Protein AF-A0A3C2C0V7-F1 (afdb_monomer_lite)

Sequence (53 aa):
AAIIAVPTAVTGFFGQNVPLFGFQNNYGLWLSTTLMVAGSVFLYLGFKKRDWI

Radius of gyration: 13.09 Å; chains: 1; bounding box: 25×16×38 Å

Foldseek 3Di:
DQLVVQLVVLCVVLVDPDPDVQVVHVVSVVVSVCSSVVSSVVVVVVCVVVVVD

Secondary structure (DSSP, 8-state):
-HHHHHHHHHHHHHTSSS--TTTTSHHHHHHHHHHHHHHHHHHHHHHHTTT--

Structure (mmCIF, N/CA/C/O backbone):
data_AF-A0A3C2C0V7-F1
#
_entry.id   AF-A0A3C2C0V7-F1
#
loop_
_atom_site.group_PDB
_atom_site.id
_atom_site.type_symbol
_atom_site.label_atom_id
_atom_site.label_alt_id
_atom_site.label_comp_id
_atom_site.label_asym_id
_atom_site.label_entity_id
_atom_site.label_seq_id
_atom_site.pdbx_PDB_ins_code
_atom_site.Cartn_x
_atom_site.Cartn_y
_atom_site.Cartn_z
_atom_site.occupancy
_atom_site.B_iso_or_equiv
_atom_s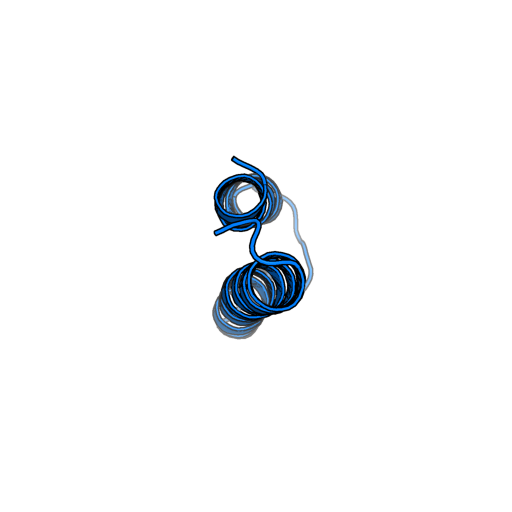ite.auth_seq_id
_atom_site.auth_comp_id
_atom_site.auth_asym_id
_atom_site.auth_atom_id
_atom_site.pdbx_PDB_model_num
ATOM 1 N N . ALA A 1 1 ? -4.431 6.948 8.420 1.00 81.38 1 ALA A N 1
ATOM 2 C CA . ALA A 1 1 ? -3.261 7.448 7.658 1.00 81.38 1 ALA A CA 1
ATOM 3 C C . ALA A 1 1 ? -2.298 6.330 7.247 1.00 81.38 1 ALA A C 1
ATOM 5 O O . ALA A 1 1 ? -2.028 6.205 6.062 1.00 81.38 1 ALA A O 1
ATOM 6 N N . ALA A 1 2 ? -1.823 5.493 8.179 1.00 90.31 2 ALA A N 1
ATOM 7 C CA . ALA A 1 2 ? -0.792 4.485 7.894 1.00 90.31 2 ALA A CA 1
ATOM 8 C C . ALA A 1 2 ? -1.133 3.500 6.753 1.00 90.31 2 ALA A C 1
ATOM 10 O O . ALA A 1 2 ? -0.271 3.229 5.929 1.00 90.31 2 ALA A O 1
ATOM 11 N N . ILE A 1 3 ? -2.383 3.028 6.644 1.00 94.62 3 ILE A N 1
ATOM 12 C CA . ILE A 1 3 ? -2.791 2.125 5.547 1.00 94.62 3 ILE A CA 1
ATOM 13 C C . ILE A 1 3 ? -2.662 2.809 4.178 1.00 94.62 3 ILE A C 1
ATOM 15 O O . ILE A 1 3 ? -2.117 2.217 3.261 1.00 94.62 3 ILE A O 1
ATOM 19 N N . ILE A 1 4 ? -3.108 4.065 4.045 1.00 94.56 4 ILE A N 1
ATOM 20 C CA . ILE A 1 4 ? -3.083 4.824 2.777 1.00 94.56 4 ILE A CA 1
ATOM 21 C C . ILE A 1 4 ? -1.652 5.244 2.399 1.00 94.56 4 ILE A C 1
ATOM 23 O O . ILE A 1 4 ? -1.351 5.441 1.226 1.00 94.56 4 ILE A O 1
ATOM 27 N N . ALA A 1 5 ? -0.733 5.332 3.363 1.00 96.62 5 ALA A N 1
ATOM 28 C CA . ALA A 1 5 ? 0.672 5.601 3.065 1.00 96.62 5 ALA A CA 1
ATOM 29 C C . ALA A 1 5 ? 1.321 4.479 2.229 1.00 96.62 5 ALA A C 1
ATOM 31 O O . ALA A 1 5 ? 2.219 4.760 1.440 1.00 96.62 5 ALA A O 1
ATOM 32 N N . VAL A 1 6 ? 0.844 3.233 2.354 1.00 97.38 6 VAL A N 1
ATOM 33 C CA . VAL A 1 6 ? 1.354 2.080 1.593 1.00 97.38 6 VAL A CA 1
ATOM 34 C C . VAL A 1 6 ? 1.146 2.245 0.083 1.00 97.38 6 VAL A C 1
ATOM 36 O O . VAL A 1 6 ? 2.148 2.251 -0.634 1.00 97.38 6 VAL A O 1
ATOM 39 N N . PRO A 1 7 ? -0.089 2.407 -0.441 1.00 96.88 7 PRO A N 1
ATOM 40 C CA . PRO A 1 7 ? -0.301 2.579 -1.870 1.00 96.88 7 PRO A CA 1
ATOM 41 C C . PRO A 1 7 ? 0.455 3.776 -2.438 1.00 96.88 7 PRO A C 1
ATOM 43 O O . PRO A 1 7 ? 1.073 3.648 -3.491 1.00 96.88 7 PRO A O 1
ATOM 46 N N . THR A 1 8 ? 0.478 4.900 -1.720 1.00 97.00 8 THR A N 1
ATOM 47 C CA . THR A 1 8 ? 1.196 6.110 -2.141 1.00 97.00 8 THR A CA 1
ATOM 48 C C . THR A 1 8 ? 2.706 5.890 -2.235 1.00 97.00 8 THR A C 1
ATOM 50 O O . THR A 1 8 ? 3.334 6.342 -3.190 1.00 97.00 8 THR A O 1
ATOM 53 N N . ALA A 1 9 ? 3.305 5.175 -1.277 1.00 96.31 9 ALA A N 1
ATOM 54 C CA . ALA A 1 9 ? 4.731 4.854 -1.316 1.00 96.31 9 ALA A CA 1
ATOM 55 C C . ALA A 1 9 ? 5.067 3.914 -2.482 1.00 96.31 9 ALA A C 1
ATOM 57 O O . ALA A 1 9 ? 6.059 4.127 -3.179 1.00 96.31 9 ALA A O 1
ATOM 58 N N . VAL A 1 10 ? 4.228 2.902 -2.728 1.00 95.94 10 VAL A N 1
ATOM 59 C CA . VAL A 1 10 ? 4.444 1.939 -3.816 1.00 95.94 10 VAL A CA 1
ATOM 60 C C . VAL A 1 10 ? 4.333 2.617 -5.181 1.00 95.94 10 VAL A C 1
ATOM 62 O O . VAL A 1 10 ? 5.240 2.460 -5.999 1.00 95.94 10 VAL A O 1
ATOM 65 N N . THR A 1 11 ? 3.283 3.405 -5.436 1.00 94.75 11 THR A N 1
ATOM 66 C CA . THR A 1 11 ? 3.145 4.117 -6.719 1.00 94.75 11 THR A CA 1
ATOM 67 C C . THR A 1 11 ? 4.206 5.193 -6.898 1.00 94.75 11 THR A C 1
ATOM 69 O O . THR A 1 11 ? 4.728 5.337 -7.998 1.00 94.7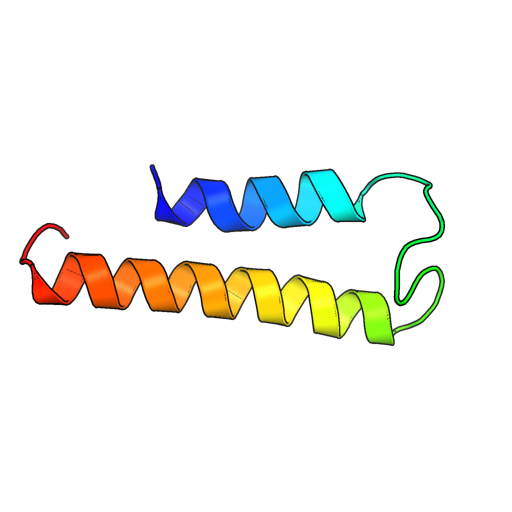5 11 THR A O 1
ATOM 72 N N . GLY A 1 12 ? 4.583 5.909 -5.836 1.00 94.81 12 GLY A N 1
ATOM 73 C CA . GLY A 1 12 ? 5.660 6.899 -5.891 1.00 94.81 12 GLY A CA 1
ATOM 74 C C . GLY A 1 12 ? 7.028 6.284 -6.203 1.00 94.81 12 GLY A C 1
ATOM 75 O O . GLY A 1 12 ? 7.826 6.888 -6.917 1.00 94.81 12 GLY A O 1
ATOM 76 N N . PHE A 1 13 ? 7.303 5.074 -5.707 1.00 93.81 13 PHE A N 1
ATOM 77 C CA . PHE A 1 13 ? 8.557 4.369 -5.979 1.00 93.81 13 PHE A CA 1
ATOM 78 C C . PHE A 1 13 ? 8.580 3.742 -7.383 1.00 93.81 13 PHE A C 1
ATOM 80 O O . PHE A 1 13 ? 9.525 3.963 -8.135 1.00 93.81 13 PHE A O 1
ATOM 87 N N . PHE A 1 14 ? 7.525 3.016 -7.772 1.00 92.31 14 PHE A N 1
ATOM 88 C CA . PHE A 1 14 ? 7.426 2.367 -9.091 1.00 92.31 14 PHE A CA 1
ATOM 89 C C . PHE A 1 14 ? 7.089 3.328 -10.244 1.00 92.31 14 PHE A C 1
ATOM 91 O O . PHE A 1 14 ? 7.277 2.969 -11.401 1.00 92.31 14 PHE A O 1
ATOM 98 N N . GLY A 1 15 ? 6.602 4.539 -9.959 1.00 91.50 15 GLY A N 1
ATOM 99 C CA . GLY A 1 15 ? 6.304 5.568 -10.964 1.00 91.50 15 GLY A CA 1
ATOM 100 C C . GLY A 1 15 ? 7.533 6.325 -11.471 1.00 91.50 15 GLY A C 1
ATOM 101 O O . GLY A 1 15 ? 7.421 7.176 -12.352 1.00 91.50 15 GLY A O 1
ATOM 102 N N . GLN A 1 16 ? 8.709 6.041 -10.915 1.00 92.75 16 GLN A N 1
ATOM 103 C CA . GLN A 1 16 ? 9.961 6.617 -11.384 1.00 92.75 16 GLN A CA 1
ATOM 104 C C . GLN A 1 16 ? 10.357 5.967 -12.714 1.00 92.75 16 GLN A C 1
ATOM 106 O O . GLN A 1 16 ? 10.233 4.756 -12.883 1.00 92.75 16 GLN A O 1
ATOM 111 N N . ASN A 1 17 ? 10.920 6.745 -13.641 1.00 91.75 17 ASN A N 1
ATOM 112 C CA . ASN A 1 17 ? 11.517 6.225 -14.880 1.00 91.75 17 ASN A CA 1
ATOM 113 C C . ASN A 1 17 ? 12.890 5.572 -14.619 1.00 91.75 17 ASN A C 1
ATOM 115 O O . ASN A 1 17 ? 13.874 5.855 -15.298 1.00 91.75 17 ASN A O 1
ATOM 119 N N . VAL A 1 18 ? 12.964 4.732 -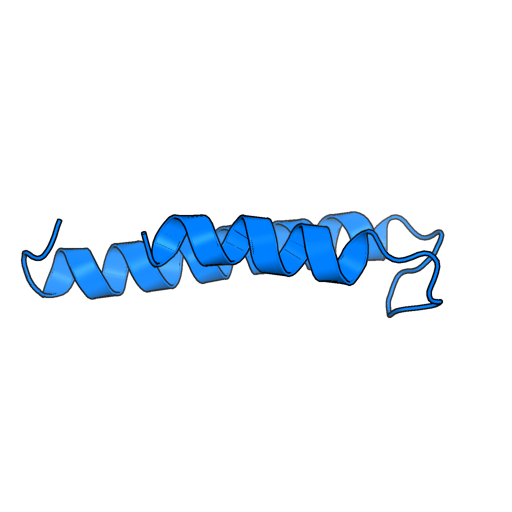13.590 1.00 91.88 18 VAL A N 1
ATOM 120 C CA . VAL A 1 18 ? 14.159 4.001 -13.172 1.00 91.88 18 VAL A CA 1
ATOM 121 C C . VAL A 1 18 ? 13.938 2.529 -13.519 1.00 91.88 18 VAL A C 1
ATOM 123 O O . VAL A 1 18 ? 12.857 2.006 -13.233 1.00 91.88 18 VAL A O 1
ATOM 126 N N . PRO A 1 19 ? 14.924 1.840 -14.123 1.00 90.25 19 PRO A N 1
ATOM 127 C CA . PRO A 1 19 ? 14.813 0.428 -14.476 1.00 90.25 19 PRO A CA 1
ATOM 128 C C . PRO A 1 19 ? 14.830 -0.459 -13.221 1.00 90.25 19 PRO A C 1
ATOM 130 O O . PRO A 1 19 ? 15.838 -1.057 -12.853 1.00 90.25 19 PRO A O 1
ATOM 133 N N . LEU A 1 20 ? 13.687 -0.506 -12.543 1.00 87.69 20 LEU A N 1
ATOM 134 C CA . LEU A 1 20 ? 13.399 -1.356 -11.396 1.00 87.69 20 LEU A CA 1
ATOM 135 C C . LEU A 1 20 ? 13.073 -2.790 -11.832 1.00 87.69 20 LEU A C 1
ATOM 137 O O . LEU A 1 20 ? 12.879 -3.101 -13.009 1.00 87.69 20 LEU A O 1
ATOM 141 N N . PHE A 1 21 ? 12.956 -3.680 -10.851 1.00 86.25 21 PHE A N 1
ATOM 142 C CA . PHE A 1 21 ? 12.470 -5.035 -11.080 1.00 86.25 21 PHE A CA 1
ATOM 143 C C . PHE A 1 21 ? 11.094 -5.019 -11.763 1.00 86.25 21 PHE A C 1
ATOM 145 O O . PHE A 1 21 ? 10.134 -4.452 -11.244 1.00 86.25 21 PHE A O 1
ATOM 152 N N . GLY A 1 22 ? 11.001 -5.660 -12.931 1.00 87.69 22 GLY A N 1
ATOM 153 C CA . GLY A 1 22 ? 9.778 -5.682 -13.737 1.00 87.69 22 GLY A CA 1
ATOM 154 C C . GLY A 1 22 ? 9.553 -4.441 -14.609 1.00 87.69 22 GLY A C 1
ATOM 155 O O . GLY A 1 22 ? 8.448 -4.274 -15.119 1.00 87.69 22 GLY A O 1
ATOM 156 N N . PHE A 1 23 ? 10.559 -3.581 -14.806 1.00 90.50 23 PHE A N 1
ATOM 157 C CA . PHE A 1 23 ? 10.478 -2.445 -15.731 1.00 90.50 23 PHE A CA 1
ATOM 158 C C . PHE A 1 23 ? 10.139 -2.900 -17.160 1.00 90.50 23 PHE A C 1
ATOM 160 O O . PHE A 1 23 ? 10.725 -3.861 -17.659 1.00 90.50 23 PHE A O 1
ATOM 167 N N . GLN A 1 24 ? 9.184 -2.216 -17.808 1.00 89.88 24 GLN A N 1
ATOM 168 C CA . GLN A 1 24 ? 8.670 -2.554 -19.151 1.00 89.88 24 GLN A CA 1
ATOM 169 C C . GLN A 1 24 ? 8.160 -4.006 -19.286 1.00 89.88 24 GLN A C 1
ATOM 171 O O . GLN A 1 24 ? 8.083 -4.554 -20.383 1.00 89.88 24 GLN A O 1
ATOM 176 N N . ASN A 1 25 ? 7.796 -4.645 -18.172 1.00 93.38 25 ASN A N 1
ATOM 177 C CA . ASN A 1 25 ? 7.286 -6.009 -18.139 1.00 93.38 25 ASN A CA 1
ATOM 178 C C . ASN A 1 25 ? 6.027 -6.074 -17.261 1.00 93.38 25 ASN A C 1
ATOM 180 O O . ASN A 1 25 ? 5.957 -5.448 -16.203 1.00 93.38 25 ASN A O 1
ATOM 184 N N . ASN A 1 26 ? 5.044 -6.888 -17.656 1.00 92.12 26 ASN A N 1
ATOM 185 C CA . ASN A 1 26 ? 3.823 -7.136 -16.881 1.00 92.12 26 ASN A CA 1
ATOM 186 C C . ASN A 1 26 ? 4.111 -7.609 -15.446 1.00 92.12 26 ASN A C 1
ATOM 188 O O . ASN A 1 26 ? 3.299 -7.391 -14.548 1.00 92.12 26 ASN A O 1
ATOM 192 N N . TYR A 1 27 ? 5.275 -8.215 -15.200 1.00 93.81 27 TYR A N 1
ATOM 193 C CA . TYR A 1 27 ? 5.719 -8.576 -13.855 1.00 93.81 27 TYR A CA 1
ATOM 194 C C . TYR A 1 27 ? 5.754 -7.378 -12.887 1.00 93.81 27 TYR A C 1
ATOM 196 O O . TYR A 1 27 ? 5.365 -7.524 -11.730 1.00 93.81 27 TYR A O 1
ATOM 204 N N . GLY A 1 28 ? 6.143 -6.180 -13.349 1.00 92.38 28 GLY A N 1
ATOM 205 C CA . GLY A 1 28 ? 6.173 -4.971 -12.514 1.00 92.38 28 GLY A CA 1
ATOM 206 C C . GLY A 1 28 ? 4.784 -4.535 -12.036 1.00 92.38 28 GLY A C 1
ATOM 207 O O . GLY A 1 28 ? 4.628 -4.098 -10.893 1.00 92.38 28 GLY A O 1
ATOM 208 N N . LEU A 1 29 ? 3.755 -4.731 -12.869 1.00 92.06 29 LEU A N 1
ATOM 209 C CA . LEU A 1 29 ? 2.359 -4.454 -12.515 1.00 92.06 29 LEU A CA 1
ATOM 210 C C . LEU A 1 29 ? 1.885 -5.377 -11.388 1.00 92.06 29 LEU A C 1
ATOM 212 O O . LEU A 1 29 ? 1.352 -4.912 -10.380 1.00 92.06 29 LEU A O 1
ATOM 216 N N . TRP A 1 30 ? 2.100 -6.684 -11.542 1.00 95.81 30 TRP A N 1
ATOM 217 C CA . TRP A 1 30 ? 1.680 -7.667 -10.545 1.00 95.81 30 TRP A CA 1
ATOM 218 C C . TRP A 1 30 ? 2.451 -7.516 -9.235 1.00 95.81 30 TRP A C 1
ATOM 220 O O . TRP A 1 30 ? 1.847 -7.583 -8.164 1.00 95.81 30 TRP A O 1
ATOM 230 N N . LEU A 1 31 ? 3.759 -7.248 -9.305 1.00 95.00 31 LEU A N 1
ATOM 231 C CA . LEU A 1 31 ? 4.599 -7.026 -8.131 1.00 95.00 31 LEU A CA 1
ATOM 232 C C . LEU A 1 31 ? 4.135 -5.806 -7.325 1.00 95.00 31 LEU A C 1
ATOM 234 O O . LEU A 1 31 ? 3.859 -5.928 -6.132 1.00 95.00 31 LEU A O 1
ATOM 238 N N . SER A 1 32 ? 4.007 -4.644 -7.971 1.00 94.50 32 SER A N 1
ATOM 239 C CA . SER A 1 32 ? 3.573 -3.403 -7.310 1.00 94.50 32 SER A CA 1
ATOM 240 C C . SER A 1 32 ? 2.153 -3.518 -6.744 1.00 94.50 32 SER A C 1
ATOM 242 O O . SER A 1 32 ? 1.920 -3.163 -5.588 1.00 94.50 32 SER A O 1
ATOM 244 N N . THR A 1 33 ? 1.223 -4.109 -7.499 1.00 96.25 33 THR A N 1
ATOM 245 C CA . THR A 1 33 ? -0.155 -4.347 -7.039 1.00 96.25 33 THR A CA 1
ATOM 246 C C . THR A 1 33 ? -0.187 -5.270 -5.821 1.00 96.25 33 THR A C 1
ATOM 248 O O . THR A 1 33 ? -0.866 -4.981 -4.835 1.00 96.25 33 THR A O 1
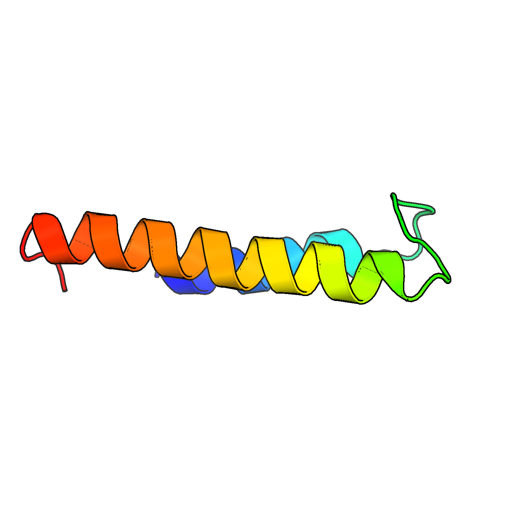ATOM 251 N N . THR A 1 34 ? 0.596 -6.353 -5.840 1.00 97.50 34 THR A N 1
ATOM 252 C CA . THR A 1 34 ? 0.667 -7.301 -4.720 1.00 97.50 34 THR A CA 1
ATOM 253 C C . THR A 1 34 ? 1.247 -6.640 -3.475 1.00 97.50 34 THR A C 1
ATOM 255 O O . THR A 1 34 ? 0.675 -6.784 -2.399 1.00 97.50 34 THR A O 1
ATOM 258 N N . LEU A 1 35 ? 2.331 -5.867 -3.604 1.00 96.88 35 LEU A N 1
ATOM 259 C CA . LEU A 1 35 ? 2.934 -5.136 -2.482 1.00 96.88 35 LEU A CA 1
ATOM 260 C C . LEU A 1 35 ? 1.953 -4.138 -1.861 1.00 96.88 35 LEU A C 1
ATOM 262 O O . LEU A 1 35 ? 1.823 -4.069 -0.637 1.00 96.88 35 LEU A O 1
ATOM 266 N N . MET A 1 36 ? 1.231 -3.401 -2.705 1.00 97.19 36 MET A N 1
ATOM 267 C CA . MET A 1 36 ? 0.231 -2.430 -2.276 1.00 97.19 36 MET A CA 1
ATOM 268 C C . MET A 1 36 ? -0.909 -3.094 -1.492 1.00 97.19 36 MET A C 1
ATOM 270 O O . MET A 1 36 ? -1.228 -2.658 -0.380 1.00 97.19 36 MET A O 1
ATOM 274 N N . VAL A 1 37 ? -1.511 -4.149 -2.048 1.00 97.88 37 VAL A N 1
ATOM 275 C CA . VAL A 1 37 ? -2.634 -4.857 -1.416 1.00 97.88 37 VAL A CA 1
ATOM 276 C C . VAL A 1 37 ? -2.169 -5.578 -0.154 1.00 97.88 37 VAL A C 1
ATOM 278 O O . VAL A 1 37 ? -2.773 -5.398 0.902 1.00 97.88 37 VAL A O 1
ATOM 281 N N . ALA A 1 38 ? -1.072 -6.335 -0.222 1.00 98.19 38 ALA A N 1
ATOM 282 C CA . ALA A 1 38 ? -0.563 -7.098 0.912 1.00 98.19 38 ALA A CA 1
ATOM 283 C C . ALA A 1 38 ? -0.177 -6.188 2.085 1.00 98.19 38 ALA A C 1
ATOM 285 O O . ALA A 1 38 ? -0.582 -6.453 3.216 1.00 98.19 38 ALA A O 1
ATOM 286 N N . GLY A 1 39 ? 0.539 -5.087 1.831 1.00 97.81 39 GLY A N 1
ATOM 287 C CA . GLY A 1 39 ? 0.910 -4.133 2.877 1.00 97.81 39 GLY A CA 1
ATOM 288 C C . GLY A 1 39 ? -0.305 -3.441 3.502 1.00 97.81 39 GLY A C 1
ATOM 289 O O . GLY A 1 39 ? -0.380 -3.305 4.724 1.00 97.81 39 GLY A O 1
ATOM 290 N N . SER A 1 40 ? -1.298 -3.073 2.685 1.00 97.62 40 SER A N 1
ATOM 291 C CA . SER A 1 40 ? -2.538 -2.453 3.172 1.00 97.62 40 SER A CA 1
ATOM 292 C C . SER A 1 40 ? -3.357 -3.417 4.033 1.00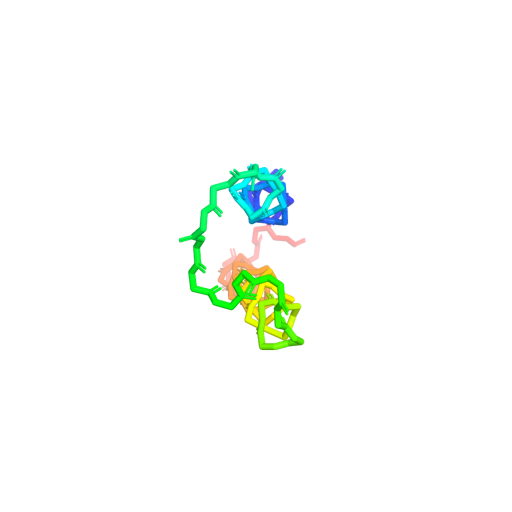 97.62 40 SER A C 1
ATOM 294 O O . SER A 1 40 ? -3.809 -3.045 5.116 1.00 97.62 40 SER A O 1
ATOM 296 N N . VAL A 1 41 ? -3.506 -4.670 3.588 1.00 97.75 41 VAL A N 1
ATOM 297 C CA . VAL A 1 41 ? -4.217 -5.727 4.325 1.00 97.75 41 VAL A CA 1
ATOM 298 C C . VAL A 1 41 ? -3.484 -6.076 5.618 1.00 97.75 41 VAL A C 1
ATOM 300 O O . VAL A 1 41 ? -4.120 -6.187 6.663 1.00 97.75 41 VAL A O 1
ATOM 303 N N . PHE A 1 42 ? -2.156 -6.198 5.583 1.00 97.62 42 PHE A N 1
ATOM 304 C CA . PHE A 1 42 ? -1.349 -6.473 6.771 1.00 97.62 42 PHE A CA 1
ATOM 305 C C . PHE A 1 42 ? -1.556 -5.406 7.852 1.00 97.62 42 PHE A C 1
ATOM 307 O O . PHE A 1 42 ? -1.838 -5.736 9.006 1.00 97.62 42 PHE A O 1
ATOM 314 N N . LEU A 1 43 ? -1.490 -4.124 7.476 1.00 96.25 43 LEU A N 1
ATOM 315 C CA . LEU A 1 43 ? -1.747 -3.025 8.407 1.00 96.25 43 LEU A CA 1
ATOM 316 C C . LEU A 1 43 ? -3.204 -2.990 8.878 1.00 96.25 43 LEU A C 1
ATOM 318 O O . LEU A 1 43 ? -3.444 -2.772 10.064 1.00 96.25 43 LEU A O 1
ATOM 322 N N . TYR A 1 44 ? -4.169 -3.245 7.990 1.00 96.44 44 TYR A N 1
ATOM 323 C CA . TYR A 1 44 ? -5.582 -3.344 8.361 1.00 96.44 44 TYR A CA 1
ATOM 324 C C . TYR A 1 44 ? -5.813 -4.412 9.432 1.00 96.44 44 TYR A C 1
ATOM 326 O O . TYR A 1 44 ? -6.409 -4.122 10.466 1.00 96.44 44 TYR A O 1
ATOM 334 N N . LEU A 1 45 ? -5.297 -5.626 9.229 1.00 97.31 45 LEU A N 1
ATOM 335 C CA . LEU A 1 45 ? -5.422 -6.715 10.200 1.00 97.31 45 LEU A CA 1
ATOM 336 C C . LEU A 1 45 ? -4.715 -6.381 11.520 1.00 97.31 45 LEU A C 1
ATOM 338 O O . LEU A 1 45 ? -5.252 -6.664 12.591 1.00 97.31 45 LEU A O 1
ATOM 342 N N . GLY A 1 46 ? -3.539 -5.751 11.454 1.00 96.62 46 GLY A N 1
ATOM 343 C CA . GLY A 1 46 ? -2.783 -5.325 12.631 1.00 96.62 46 GLY A CA 1
ATOM 344 C C . GLY A 1 46 ? -3.520 -4.287 13.478 1.00 96.62 46 GLY A C 1
ATOM 345 O O . GLY A 1 46 ? -3.543 -4.406 14.703 1.00 96.62 46 GLY A O 1
ATOM 346 N N . PHE A 1 47 ? -4.152 -3.298 12.844 1.00 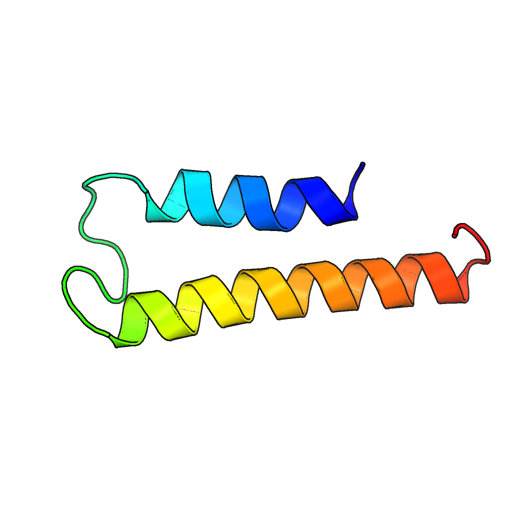95.75 47 PHE A N 1
ATOM 347 C CA . PHE A 1 47 ? -4.955 -2.295 13.543 1.00 95.75 47 PHE A CA 1
ATOM 348 C C . PHE A 1 47 ? -6.289 -2.850 14.032 1.00 95.75 47 PHE A C 1
ATOM 350 O O . PHE A 1 47 ? -6.652 -2.600 15.179 1.00 95.75 47 PHE A O 1
ATOM 357 N N . LYS A 1 48 ? -6.965 -3.676 13.225 1.00 95.69 48 LYS A N 1
ATOM 358 C CA . LYS A 1 48 ? -8.213 -4.344 13.615 1.00 95.69 48 LYS A CA 1
ATOM 359 C C . LYS A 1 48 ? -8.029 -5.228 14.845 1.00 95.69 48 LYS A C 1
ATOM 361 O O . LYS A 1 48 ? -8.842 -5.189 15.755 1.00 95.69 48 LYS A O 1
ATOM 366 N N . LYS A 1 49 ? -6.936 -5.995 14.918 1.00 96.25 49 LYS A N 1
ATOM 367 C CA . LYS A 1 49 ? -6.630 -6.845 16.084 1.00 96.25 49 LYS A CA 1
ATOM 368 C C . LYS A 1 49 ? -6.450 -6.043 17.382 1.00 96.25 49 LYS A C 1
ATOM 370 O O . LYS A 1 49 ? -6.522 -6.619 18.462 1.00 96.25 49 LYS A O 1
ATOM 375 N N . ARG A 1 50 ? -6.161 -4.744 17.281 1.00 95.12 50 ARG A N 1
ATOM 376 C CA . ARG A 1 50 ? -5.951 -3.846 18.421 1.00 95.12 50 ARG A CA 1
ATOM 377 C C . ARG A 1 50 ? -7.153 -2.934 18.697 1.00 95.12 50 ARG A C 1
ATOM 379 O O . ARG A 1 50 ? -7.008 -2.055 19.537 1.00 95.12 50 ARG A O 1
ATOM 386 N N . ASP A 1 51 ? -8.276 -3.107 17.988 1.00 89.62 51 ASP A N 1
ATOM 387 C CA . ASP A 1 51 ? -9.438 -2.198 18.022 1.00 89.62 51 ASP A CA 1
ATOM 388 C C . ASP A 1 51 ? -9.053 -0.723 17.757 1.00 89.62 51 ASP A C 1
ATOM 390 O O . ASP A 1 51 ? -9.592 0.212 18.343 1.00 89.62 51 ASP A O 1
ATOM 394 N N . TRP A 1 52 ? -8.058 -0.495 16.886 1.00 90.88 52 TRP A N 1
ATOM 395 C CA . TRP A 1 52 ? -7.631 0.857 16.469 1.00 90.88 52 TRP A CA 1
ATOM 396 C C . TRP A 1 52 ? -8.360 1.362 15.213 1.00 90.88 52 TRP A C 1
ATOM 398 O O . TRP A 1 52 ? -8.125 2.491 14.775 1.00 90.88 52 TRP A O 1
ATOM 408 N N . ILE A 1 53 ? -9.180 0.504 14.607 1.00 82.69 53 ILE A N 1
ATOM 409 C CA . ILE A 1 53 ? -10.076 0.754 13.471 1.00 82.69 53 ILE A CA 1
ATOM 410 C C . ILE A 1 53 ? -11.458 0.309 13.909 1.00 82.69 53 ILE A C 1
ATOM 412 O O . ILE A 1 53 ? -12.410 1.068 13.637 1.00 82.69 53 ILE A O 1
#

pLDDT: mean 93.83, std 3.78, range [81.38, 98.19]